Protein AF-A0A7K3DMM8-F1 (afdb_monomer_lite)

Radius of gyration: 19.08 Å; chains: 1; bounding box: 30×64×34 Å

Structure (mmCIF, N/CA/C/O backbone):
data_AF-A0A7K3DMM8-F1
#
_entry.id   AF-A0A7K3DMM8-F1
#
loop_
_atom_site.group_PDB
_atom_site.id
_atom_site.type_symbol
_atom_site.label_atom_id
_atom_site.label_alt_id
_atom_site.label_comp_id
_atom_site.label_asym_id
_atom_site.label_entity_id
_atom_site.label_seq_id
_atom_site.pdbx_PDB_ins_code
_atom_site.Cartn_x
_atom_site.Cartn_y
_atom_site.Cartn_z
_atom_site.occupancy
_atom_site.B_iso_or_equiv
_atom_site.auth_seq_id
_atom_site.auth_comp_id
_atom_site.auth_asym_id
_atom_site.auth_atom_id
_atom_site.pdbx_PDB_model_num
ATOM 1 N N . MET A 1 1 ? 19.461 -52.947 -22.654 1.00 39.97 1 MET A N 1
ATOM 2 C CA . MET A 1 1 ? 20.274 -51.923 -21.965 1.00 39.97 1 MET A CA 1
ATOM 3 C C . MET A 1 1 ? 19.750 -50.547 -22.339 1.00 39.97 1 MET A C 1
ATOM 5 O O . MET A 1 1 ? 19.898 -50.110 -23.467 1.00 39.97 1 MET A O 1
ATOM 9 N N . ASN A 1 2 ? 19.042 -49.941 -21.402 1.00 43.09 2 ASN A N 1
ATOM 10 C CA . ASN A 1 2 ? 18.269 -48.708 -21.466 1.00 43.09 2 ASN A CA 1
ATOM 11 C C . ASN A 1 2 ? 19.073 -47.588 -20.789 1.00 43.09 2 ASN A C 1
ATOM 13 O O . ASN A 1 2 ? 19.109 -47.505 -19.565 1.00 43.09 2 ASN A O 1
ATOM 17 N N . HIS A 1 3 ? 19.738 -46.741 -21.573 1.00 55.16 3 HIS A N 1
ATOM 18 C CA . HIS A 1 3 ? 20.472 -45.581 -21.061 1.00 55.16 3 HIS A CA 1
ATOM 19 C C . HIS A 1 3 ? 19.497 -44.419 -20.788 1.00 55.16 3 HIS A C 1
ATOM 21 O O . HIS A 1 3 ? 19.275 -43.532 -21.610 1.00 55.16 3 HIS A O 1
ATOM 27 N N . ASN A 1 4 ? 18.853 -44.450 -19.625 1.00 56.56 4 ASN A N 1
ATOM 28 C CA . ASN A 1 4 ? 18.059 -43.328 -19.137 1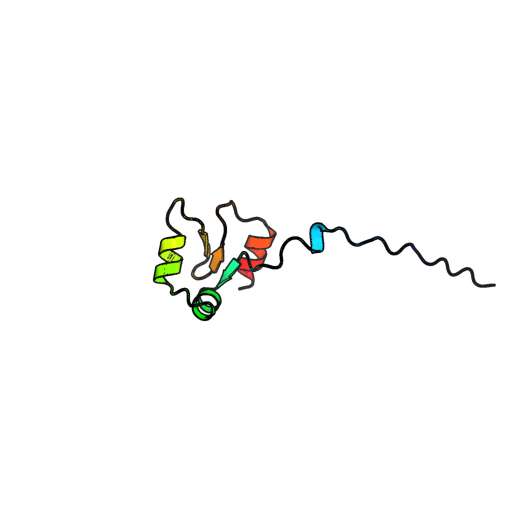.00 56.56 4 ASN A CA 1
ATOM 29 C C . ASN A 1 4 ? 19.029 -42.306 -18.529 1.00 56.56 4 ASN A C 1
ATOM 31 O O . ASN A 1 4 ? 19.502 -42.490 -17.412 1.00 56.56 4 ASN A O 1
ATOM 35 N N . THR A 1 5 ? 19.403 -41.286 -19.298 1.00 62.00 5 THR A N 1
ATOM 36 C CA . THR A 1 5 ? 20.219 -40.162 -18.826 1.00 62.00 5 THR A CA 1
ATOM 37 C C . THR A 1 5 ? 19.347 -39.275 -17.931 1.00 62.00 5 THR A C 1
ATOM 39 O O . THR A 1 5 ? 18.440 -38.629 -18.461 1.00 62.00 5 THR A O 1
ATOM 42 N N . PRO A 1 6 ? 19.566 -39.186 -16.604 1.00 55.97 6 PRO A N 1
ATOM 43 C CA . PRO A 1 6 ? 18.880 -38.182 -15.808 1.00 55.97 6 PRO A CA 1
ATOM 44 C C . PRO A 1 6 ? 19.458 -36.814 -16.177 1.00 55.97 6 PRO A C 1
ATOM 46 O O . PRO A 1 6 ? 20.618 -36.512 -15.896 1.00 55.97 6 PRO A O 1
ATOM 49 N N . ALA A 1 7 ? 18.655 -35.998 -16.861 1.00 57.44 7 ALA A N 1
ATOM 50 C CA . ALA A 1 7 ? 18.979 -34.601 -17.102 1.00 57.44 7 ALA A CA 1
ATOM 51 C C . ALA A 1 7 ? 19.284 -33.905 -15.759 1.00 57.44 7 ALA A C 1
ATOM 53 O O . ALA A 1 7 ? 18.606 -34.177 -14.762 1.00 57.44 7 ALA A O 1
ATOM 54 N N . PRO A 1 8 ? 20.296 -33.025 -15.703 1.00 52.03 8 PRO A N 1
ATOM 55 C CA . PRO A 1 8 ? 20.672 -32.355 -14.471 1.00 52.03 8 PRO A CA 1
ATOM 56 C C . PRO A 1 8 ? 19.504 -31.502 -13.971 1.00 52.03 8 PRO A C 1
ATOM 58 O O . PRO A 1 8 ? 18.963 -30.663 -14.691 1.00 52.03 8 PRO A O 1
ATOM 61 N N . LEU A 1 9 ? 19.122 -31.735 -12.716 1.00 56.78 9 LEU A N 1
ATOM 62 C CA . LEU A 1 9 ? 18.224 -30.887 -11.942 1.00 56.78 9 LEU A CA 1
ATOM 63 C C . LEU A 1 9 ? 18.887 -29.512 -11.814 1.00 56.78 9 LEU A C 1
ATOM 65 O O . LEU A 1 9 ? 19.664 -29.274 -10.890 1.00 56.78 9 LEU A O 1
ATOM 69 N N . PHE A 1 10 ? 18.647 -28.620 -12.774 1.00 57.12 10 PHE A N 1
ATOM 70 C CA . PHE A 1 10 ? 19.109 -27.243 -12.671 1.00 57.12 10 PHE A CA 1
ATOM 71 C C . PHE A 1 10 ? 18.576 -26.656 -11.353 1.00 57.12 10 PHE A C 1
ATOM 73 O O . PHE A 1 10 ? 17.361 -26.695 -11.125 1.00 57.12 10 PHE A O 1
ATOM 80 N N . PRO A 1 11 ? 19.437 -26.122 -10.467 1.00 56.38 11 PRO A N 1
ATOM 81 C CA . PRO A 1 11 ? 18.968 -25.393 -9.303 1.00 56.38 11 PRO A CA 1
ATOM 82 C C . PRO A 1 11 ? 18.154 -24.207 -9.814 1.00 56.38 11 PRO A C 1
ATOM 84 O O . PRO A 1 11 ? 18.651 -23.376 -10.579 1.00 56.38 11 PRO A O 1
ATOM 87 N N . ARG A 1 12 ? 16.874 -24.165 -9.439 1.00 63.47 12 ARG A N 1
ATOM 88 C CA . ARG A 1 12 ? 15.986 -23.056 -9.785 1.00 63.47 12 ARG A CA 1
ATOM 89 C C . ARG A 1 12 ? 16.672 -21.743 -9.398 1.00 63.47 12 ARG A C 1
ATOM 91 O O . ARG A 1 12 ? 17.222 -21.654 -8.297 1.00 63.47 12 ARG A O 1
ATOM 98 N N . PRO A 1 13 ? 16.695 -20.727 -10.275 1.00 58.97 13 PRO A N 1
ATOM 99 C CA . PRO A 1 13 ? 17.387 -19.492 -9.959 1.00 58.97 13 PRO A CA 1
ATOM 100 C C . PRO A 1 13 ? 16.741 -18.852 -8.725 1.00 58.97 13 PRO A C 1
ATOM 102 O O . PRO A 1 13 ? 15.532 -18.635 -8.689 1.00 58.97 13 PRO A O 1
ATOM 105 N N . LEU A 1 14 ? 17.576 -18.479 -7.751 1.00 53.97 14 LEU A N 1
ATOM 106 C CA . LEU A 1 14 ? 17.277 -17.771 -6.490 1.00 53.97 14 LEU A CA 1
ATOM 107 C C . LEU A 1 14 ? 16.378 -16.514 -6.611 1.00 53.97 14 LEU A C 1
ATOM 109 O O . LEU A 1 14 ? 16.006 -15.922 -5.601 1.00 53.97 14 LEU A O 1
ATOM 113 N N . ARG A 1 15 ? 15.989 -16.114 -7.827 1.00 51.09 15 ARG A N 1
ATOM 114 C CA . ARG A 1 15 ? 14.949 -15.115 -8.109 1.00 51.09 15 ARG A CA 1
ATOM 115 C C . ARG A 1 15 ? 13.559 -15.573 -7.638 1.00 51.09 15 ARG A C 1
ATOM 117 O O . ARG A 1 15 ? 12.745 -14.719 -7.307 1.00 51.09 15 ARG A O 1
ATOM 124 N N . GLU A 1 16 ? 13.316 -16.884 -7.525 1.00 53.31 16 GLU A N 1
ATOM 125 C CA . GLU A 1 16 ? 12.079 -17.449 -6.947 1.00 53.31 16 GLU A CA 1
ATOM 126 C C . GLU A 1 16 ? 11.914 -17.159 -5.441 1.00 53.31 16 GLU A C 1
ATOM 128 O O . GLU A 1 16 ? 10.795 -17.121 -4.938 1.00 53.31 16 GLU A O 1
ATOM 133 N N . LEU A 1 17 ? 13.008 -16.897 -4.717 1.00 51.22 17 LEU A N 1
ATOM 134 C CA . LEU A 1 17 ? 13.016 -16.625 -3.269 1.00 51.22 17 LEU A CA 1
ATOM 135 C C . LEU A 1 17 ? 13.062 -15.122 -2.938 1.00 51.22 17 LEU A C 1
ATOM 137 O O . LEU A 1 17 ? 13.246 -14.733 -1.783 1.00 51.22 17 LEU A O 1
ATOM 141 N N . GLY A 1 18 ? 12.878 -14.254 -3.938 1.00 53.47 18 GLY A N 1
ATOM 142 C CA . GLY A 1 18 ? 12.880 -12.795 -3.823 1.00 53.47 18 GLY A CA 1
ATOM 143 C C . GLY A 1 18 ? 11.668 -12.213 -3.084 1.00 53.47 18 GLY A C 1
ATOM 144 O O . GLY A 1 18 ? 10.957 -11.379 -3.630 1.00 53.47 18 GLY A O 1
ATOM 145 N N . ARG A 1 19 ? 11.501 -12.585 -1.811 1.00 53.84 19 ARG A N 1
ATOM 146 C CA . ARG A 1 19 ? 10.636 -11.959 -0.798 1.00 53.84 19 ARG A CA 1
ATOM 147 C C . ARG A 1 19 ? 9.137 -12.093 -1.063 1.00 53.84 19 ARG A C 1
ATOM 149 O O . ARG A 1 19 ? 8.485 -11.173 -1.551 1.00 53.84 19 ARG A O 1
ATOM 156 N N . ILE A 1 20 ? 8.598 -13.214 -0.592 1.00 51.78 20 ILE A N 1
ATOM 157 C CA . ILE A 1 20 ? 7.178 -13.437 -0.289 1.00 51.78 20 ILE A CA 1
ATOM 158 C C . ILE A 1 20 ? 6.774 -12.537 0.892 1.00 51.78 20 ILE A C 1
ATOM 160 O O . ILE A 1 20 ? 6.497 -12.991 1.990 1.00 51.78 20 ILE A O 1
ATOM 164 N N . GLN A 1 21 ? 6.806 -11.229 0.688 1.00 56.69 21 GLN A N 1
ATOM 165 C CA . GLN A 1 21 ? 5.990 -10.296 1.448 1.00 56.69 21 GLN A CA 1
ATOM 166 C C . GLN A 1 21 ? 5.042 -9.702 0.412 1.00 56.69 21 GLN A C 1
ATOM 168 O O . GLN A 1 21 ? 5.531 -9.280 -0.644 1.00 56.69 21 GLN A O 1
ATOM 173 N N . PRO A 1 22 ? 3.719 -9.680 0.642 1.00 61.12 22 PRO A N 1
ATOM 174 C CA . PRO A 1 22 ? 2.807 -8.987 -0.252 1.00 61.12 22 PRO A CA 1
ATOM 175 C C . PRO A 1 22 ? 3.220 -7.515 -0.304 1.00 61.12 22 PRO A C 1
ATOM 177 O O . PRO A 1 22 ? 2.924 -6.736 0.593 1.00 61.12 22 PRO A O 1
ATOM 180 N N . ARG A 1 23 ? 3.977 -7.135 -1.339 1.00 81.50 23 ARG A N 1
ATOM 181 C CA . ARG A 1 23 ? 4.328 -5.731 -1.593 1.00 81.50 23 ARG A CA 1
ATOM 182 C C . ARG A 1 23 ? 3.098 -4.944 -2.008 1.00 81.50 23 ARG A C 1
ATOM 184 O O . ARG A 1 23 ? 3.105 -3.729 -1.891 1.00 81.50 23 ARG A O 1
ATOM 191 N N . VAL A 1 24 ? 2.069 -5.645 -2.475 1.00 87.88 24 VAL A N 1
ATOM 192 C CA . VAL A 1 24 ? 0.759 -5.109 -2.804 1.00 87.88 24 VAL A CA 1
ATOM 193 C C . VAL A 1 24 ? -0.267 -5.737 -1.865 1.00 87.88 24 VAL A C 1
ATOM 195 O O . VAL A 1 24 ? -0.275 -6.958 -1.710 1.00 87.88 24 VAL A O 1
ATOM 198 N N . MET A 1 25 ? -1.114 -4.912 -1.254 1.00 90.38 25 MET A N 1
ATOM 199 C CA . MET A 1 25 ? -2.220 -5.344 -0.399 1.00 90.38 25 MET A CA 1
ATOM 200 C C . MET A 1 25 ? -3.505 -4.591 -0.735 1.00 90.38 25 MET A C 1
ATOM 202 O O . MET A 1 25 ? -3.477 -3.401 -1.055 1.00 90.38 25 MET A O 1
ATOM 206 N N . SER A 1 26 ? -4.643 -5.271 -0.613 1.00 91.44 26 SER A N 1
ATOM 207 C CA . SER A 1 26 ? -5.955 -4.628 -0.653 1.00 91.44 26 SER A CA 1
ATOM 208 C C . SER A 1 26 ? -6.266 -3.917 0.667 1.00 91.44 26 SER A C 1
ATOM 210 O O . SER A 1 26 ? -5.720 -4.237 1.724 1.00 91.44 26 SER A O 1
ATOM 212 N N . GLY A 1 27 ? -7.203 -2.973 0.639 1.00 91.06 27 GLY A N 1
ATOM 213 C CA . GLY A 1 27 ? -7.698 -2.293 1.834 1.00 91.06 27 GLY A CA 1
ATOM 214 C C . GLY A 1 27 ? -8.306 -3.266 2.849 1.00 91.06 27 GLY A C 1
ATOM 215 O O . GLY A 1 27 ? -8.190 -3.049 4.052 1.00 91.06 27 GLY A O 1
ATOM 216 N N . ALA A 1 28 ? -8.891 -4.375 2.382 1.00 90.19 28 ALA A N 1
ATOM 217 C CA . ALA A 1 28 ? -9.389 -5.441 3.247 1.00 90.19 28 ALA A CA 1
ATOM 218 C C . ALA A 1 28 ? -8.248 -6.192 3.953 1.00 90.19 28 ALA A C 1
ATOM 220 O O . ALA A 1 28 ? -8.338 -6.443 5.154 1.00 90.19 28 ALA A O 1
ATOM 221 N N . GLN A 1 29 ? -7.157 -6.491 3.240 1.00 90.56 29 GLN A N 1
ATOM 222 C CA . GLN A 1 29 ? -5.958 -7.096 3.831 1.00 90.56 29 GLN A CA 1
ATOM 223 C C . GLN A 1 29 ? -5.296 -6.146 4.830 1.00 90.56 29 GLN A C 1
ATOM 225 O O . GLN A 1 29 ? -4.996 -6.550 5.949 1.00 90.56 29 GLN A O 1
ATOM 230 N N . LEU A 1 30 ? -5.149 -4.866 4.481 1.00 90.75 30 LEU A N 1
ATOM 231 C CA . LEU A 1 30 ? -4.648 -3.846 5.404 1.00 90.75 30 LEU A CA 1
ATOM 232 C C . LEU A 1 30 ? -5.494 -3.769 6.675 1.00 90.75 30 LEU A C 1
ATOM 234 O O . LEU A 1 30 ? -4.944 -3.793 7.774 1.00 90.75 30 LEU A O 1
ATOM 238 N N . LYS A 1 31 ? -6.825 -3.784 6.543 1.00 90.62 31 LYS A N 1
ATOM 239 C CA . LYS A 1 31 ? -7.740 -3.810 7.687 1.00 90.62 31 LYS A CA 1
ATOM 240 C C . LYS A 1 31 ? -7.555 -5.064 8.545 1.00 90.62 31 LYS A C 1
ATOM 242 O O . LYS A 1 31 ? -7.562 -4.954 9.767 1.00 90.62 31 LYS A O 1
ATOM 247 N N . ALA A 1 32 ? -7.358 -6.233 7.933 1.00 90.00 32 ALA A N 1
ATOM 248 C CA . ALA A 1 32 ? -7.055 -7.474 8.650 1.00 90.00 32 ALA A CA 1
ATOM 249 C C . ALA A 1 32 ? -5.707 -7.407 9.396 1.00 90.00 32 ALA A C 1
ATOM 251 O O . ALA A 1 32 ? -5.564 -7.999 10.462 1.00 90.00 32 ALA A O 1
ATOM 252 N N . HIS A 1 33 ? -4.754 -6.624 8.887 1.00 88.00 33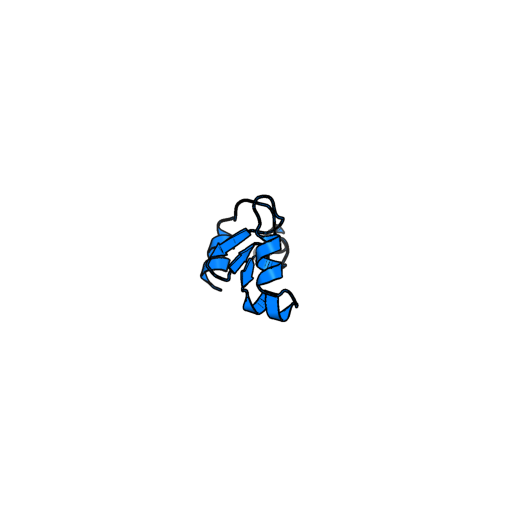 HIS A N 1
ATOM 253 C CA . HIS A 1 33 ? -3.494 -6.292 9.557 1.00 88.00 33 HIS A CA 1
ATOM 254 C C . HIS A 1 33 ? -3.605 -5.117 10.551 1.00 88.00 33 HIS A C 1
ATOM 256 O O . HIS A 1 33 ? -2.590 -4.654 11.066 1.00 88.00 33 HIS A O 1
ATOM 262 N N . GLY A 1 34 ? -4.815 -4.620 10.835 1.00 90.75 34 GLY A N 1
ATOM 263 C CA . GLY A 1 34 ? -5.054 -3.514 11.770 1.00 90.75 34 GLY A CA 1
ATOM 264 C C . GLY A 1 34 ? -4.794 -2.117 11.194 1.00 90.75 34 GLY A C 1
ATOM 265 O O . GLY A 1 34 ? -4.911 -1.123 11.908 1.00 90.75 34 GLY A O 1
ATOM 266 N N . VAL A 1 35 ? -4.478 -2.008 9.903 1.00 90.12 35 VAL A N 1
ATOM 267 C CA . VAL A 1 35 ? -4.271 -0.732 9.215 1.00 90.12 35 VAL A CA 1
ATOM 268 C C . VAL A 1 35 ? -5.601 -0.250 8.641 1.00 90.12 35 VAL A C 1
ATOM 270 O O . VAL A 1 35 ? -6.111 -0.768 7.648 1.00 90.12 35 VAL A O 1
ATOM 273 N N . GLY A 1 36 ? -6.182 0.762 9.285 1.00 90.00 36 GLY A N 1
ATOM 274 C CA . GLY A 1 36 ? -7.410 1.402 8.816 1.00 90.00 36 GLY A CA 1
ATOM 275 C C . GLY A 1 36 ? -7.213 2.223 7.530 1.00 90.00 36 GLY A C 1
ATOM 276 O O . GLY A 1 36 ? -6.089 2.606 7.196 1.00 90.00 36 GLY A O 1
ATOM 277 N N . PRO A 1 37 ? -8.306 2.569 6.824 1.00 85.88 37 PRO A N 1
ATOM 278 C CA . PRO A 1 37 ? -8.240 3.307 5.561 1.00 85.88 37 PRO A CA 1
ATOM 279 C C . PRO A 1 37 ? -7.581 4.685 5.707 1.00 85.88 37 PRO A C 1
ATOM 281 O O . PRO A 1 37 ? -6.798 5.073 4.848 1.00 85.88 37 PRO A O 1
ATOM 284 N N . ALA A 1 38 ? -7.824 5.398 6.812 1.00 89.31 38 ALA A N 1
ATOM 285 C CA . ALA A 1 38 ? -7.186 6.689 7.076 1.00 89.31 38 ALA A CA 1
ATOM 286 C C . ALA A 1 38 ? -5.661 6.564 7.253 1.00 89.31 38 ALA A C 1
ATOM 288 O O . ALA A 1 38 ? -4.909 7.346 6.681 1.00 89.31 38 ALA A O 1
ATOM 289 N N . ALA A 1 39 ? -5.196 5.539 7.978 1.00 90.25 39 ALA A N 1
ATOM 290 C CA . ALA A 1 39 ? -3.769 5.274 8.157 1.00 90.25 39 ALA A CA 1
ATOM 291 C C . ALA A 1 39 ? -3.096 4.868 6.835 1.00 90.25 39 ALA A C 1
ATOM 293 O O . ALA A 1 39 ? -1.991 5.315 6.543 1.00 90.25 39 ALA A O 1
ATOM 294 N N . ALA A 1 40 ? -3.777 4.068 6.008 1.00 89.62 40 ALA A N 1
ATOM 295 C CA . ALA A 1 40 ? -3.292 3.715 4.676 1.00 89.62 40 ALA A CA 1
ATOM 296 C C . ALA A 1 40 ? -3.167 4.948 3.760 1.00 89.62 40 ALA A C 1
ATOM 298 O O . ALA A 1 40 ? -2.175 5.080 3.048 1.00 89.62 40 ALA A O 1
ATOM 299 N N . GLN A 1 41 ? -4.139 5.866 3.802 1.00 88.19 41 GLN A N 1
ATOM 300 C CA . GLN A 1 41 ? -4.093 7.123 3.045 1.00 88.19 41 GLN A CA 1
ATOM 301 C C . GLN A 1 41 ? -2.967 8.047 3.525 1.00 88.19 41 GLN A C 1
ATOM 303 O O . GLN A 1 41 ? -2.266 8.625 2.698 1.00 88.19 41 GLN A O 1
ATOM 308 N N . GLU A 1 42 ? -2.732 8.124 4.836 1.00 89.62 42 GLU A N 1
ATOM 309 C CA . GLU A 1 42 ? -1.612 8.878 5.407 1.00 89.62 42 GLU A CA 1
ATOM 310 C C . GLU A 1 42 ? -0.259 8.335 4.918 1.00 89.62 42 GLU A C 1
ATOM 312 O O . GLU A 1 42 ? 0.606 9.099 4.493 1.00 89.62 42 GLU A O 1
ATOM 317 N N . GLN A 1 43 ? -0.104 7.007 4.869 1.00 87.75 43 GLN A N 1
ATOM 318 C CA . GLN A 1 43 ? 1.098 6.364 4.321 1.00 87.75 43 GLN A CA 1
ATOM 319 C C . GLN A 1 43 ? 1.271 6.594 2.809 1.00 87.75 43 GLN A C 1
ATOM 321 O O . GLN A 1 43 ? 2.395 6.548 2.308 1.00 87.75 43 GLN A O 1
ATOM 326 N N . CYS A 1 44 ? 0.174 6.842 2.082 1.00 88.81 44 CYS A N 1
ATOM 327 C CA . CYS A 1 44 ? 0.161 7.088 0.635 1.00 88.81 44 CYS A CA 1
ATOM 328 C C . CYS A 1 44 ? 0.355 8.556 0.242 1.00 88.81 44 CYS A C 1
ATOM 330 O O . CYS A 1 44 ? 0.245 8.892 -0.942 1.00 88.81 44 CYS A O 1
ATOM 332 N N . ARG A 1 45 ? 0.620 9.442 1.208 1.00 85.69 45 ARG A N 1
ATOM 333 C CA . ARG A 1 45 ? 0.891 10.855 0.936 1.00 85.69 45 ARG A CA 1
ATOM 334 C C . ARG A 1 45 ? 2.056 11.039 -0.048 1.00 85.69 45 ARG A C 1
ATOM 336 O O . ARG A 1 4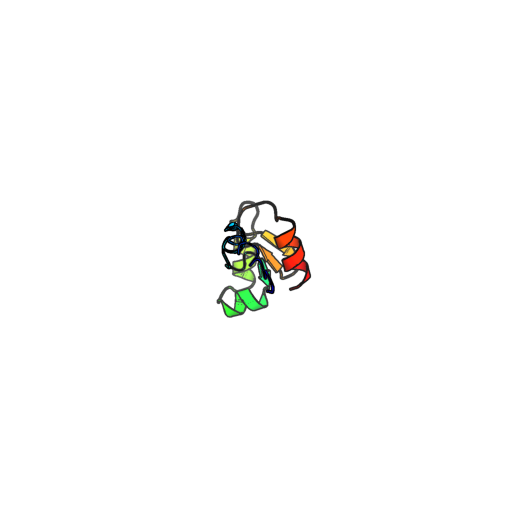5 ? 2.914 10.164 -0.159 1.00 85.69 45 ARG A O 1
ATOM 343 N N . PRO A 1 46 ? 2.127 12.174 -0.769 1.00 78.25 46 PRO A N 1
ATOM 344 C CA . PRO A 1 46 ? 3.252 12.471 -1.653 1.00 78.25 46 PRO A CA 1
ATOM 345 C C . PRO A 1 46 ? 4.591 12.369 -0.904 1.00 78.25 46 PRO A C 1
ATOM 347 O O . PRO A 1 46 ? 4.798 13.062 0.086 1.00 78.25 46 PRO A O 1
ATOM 350 N N . GLY A 1 47 ? 5.485 11.487 -1.361 1.00 76.88 47 GLY A N 1
ATOM 351 C CA . GLY A 1 47 ? 6.764 11.204 -0.687 1.00 76.88 47 GLY A CA 1
ATOM 352 C C . GLY A 1 47 ? 6.679 10.203 0.473 1.00 76.88 47 GLY A C 1
ATOM 353 O O . GLY A 1 47 ? 7.694 9.912 1.100 1.00 76.88 47 GLY A O 1
ATOM 354 N N . GLY A 1 48 ? 5.491 9.662 0.743 1.00 83.06 48 GLY A N 1
ATOM 355 C CA . GLY A 1 48 ? 5.257 8.619 1.728 1.00 83.06 48 GLY A CA 1
ATOM 356 C C . GLY A 1 48 ? 5.859 7.269 1.324 1.00 83.06 48 GLY A C 1
ATOM 357 O O . GLY A 1 48 ? 6.214 7.045 0.160 1.00 83.06 48 GLY A O 1
ATOM 358 N N . PRO A 1 49 ? 5.986 6.347 2.291 1.00 86.56 49 PRO A N 1
ATOM 359 C CA . PRO A 1 49 ? 6.570 5.036 2.051 1.00 86.56 49 PRO A CA 1
ATOM 360 C C . PRO A 1 49 ? 5.684 4.155 1.169 1.00 86.56 49 PRO A C 1
ATOM 362 O O . PRO A 1 49 ? 6.180 3.158 0.650 1.00 86.56 49 PRO A O 1
ATOM 365 N N . TRP A 1 50 ? 4.391 4.469 1.029 1.00 90.44 50 TRP A N 1
ATOM 366 C CA . TRP A 1 50 ? 3.425 3.670 0.280 1.00 90.44 50 TRP A CA 1
ATOM 367 C C . TRP A 1 50 ? 2.841 4.452 -0.894 1.00 90.44 50 TRP A C 1
ATOM 369 O O . TRP A 1 50 ? 2.914 5.678 -0.971 1.00 90.44 50 TRP A O 1
ATOM 379 N N . ARG A 1 51 ? 2.235 3.727 -1.833 1.00 88.62 51 ARG A N 1
ATOM 380 C CA . ARG A 1 51 ? 1.562 4.315 -2.992 1.00 88.62 51 ARG A CA 1
ATOM 381 C C . ARG A 1 51 ? 0.265 3.587 -3.287 1.00 88.62 51 ARG A C 1
ATOM 383 O O . ARG A 1 51 ? 0.228 2.362 -3.316 1.00 88.62 51 ARG A O 1
ATOM 390 N N . GLN A 1 52 ? -0.783 4.334 -3.599 1.00 90.00 52 GLN A N 1
ATOM 391 C CA . GLN A 1 52 ? -2.026 3.753 -4.086 1.00 90.00 52 GLN A CA 1
ATOM 392 C C . GLN A 1 52 ? -1.918 3.445 -5.590 1.00 90.00 52 GLN A C 1
ATOM 394 O O . GLN A 1 52 ? -1.606 4.335 -6.381 1.00 90.00 52 GLN A O 1
ATOM 399 N N . LEU A 1 53 ? -2.140 2.183 -5.976 1.00 87.50 53 LEU A N 1
ATOM 400 C CA . LEU A 1 53 ? -2.104 1.739 -7.379 1.00 87.50 53 LEU A CA 1
ATOM 401 C C . LEU A 1 53 ? -3.489 1.772 -8.025 1.00 87.50 53 LEU A C 1
ATOM 403 O O . LEU A 1 53 ? -3.620 2.1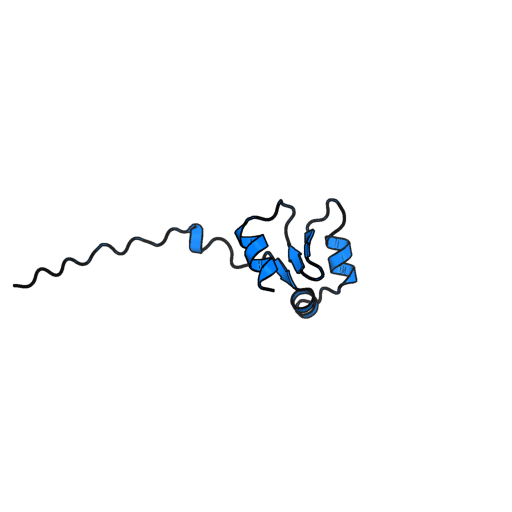86 -9.172 1.00 87.50 53 LEU A O 1
ATOM 407 N N . LEU A 1 54 ? -4.505 1.347 -7.273 1.00 87.31 54 LEU A N 1
ATOM 408 C CA . LEU A 1 54 ? -5.916 1.337 -7.657 1.00 87.31 54 LEU A CA 1
ATOM 409 C C . LEU A 1 54 ? -6.763 1.768 -6.446 1.00 87.31 54 LEU A C 1
ATOM 411 O O . LEU A 1 54 ? -6.263 1.777 -5.313 1.00 87.31 54 LEU A O 1
ATOM 415 N N . PRO A 1 55 ? -8.042 2.132 -6.624 1.00 89.00 55 PRO A N 1
ATOM 416 C CA . PRO A 1 55 ? -8.967 2.325 -5.509 1.00 89.00 55 PRO A CA 1
ATOM 417 C C . PRO A 1 55 ? -8.958 1.113 -4.563 1.00 89.00 55 PRO A C 1
ATOM 419 O O . PRO A 1 55 ? -9.362 0.022 -4.943 1.00 89.00 55 PRO A O 1
ATOM 422 N N . GLY A 1 56 ? -8.452 1.290 -3.339 1.00 89.56 56 GLY A N 1
ATOM 423 C CA . GLY A 1 56 ? -8.371 0.210 -2.352 1.00 89.56 56 GLY A CA 1
ATOM 424 C C . GLY A 1 56 ? -7.215 -0.783 -2.527 1.00 89.56 56 GLY A C 1
ATOM 425 O O . GLY A 1 56 ? -7.194 -1.764 -1.792 1.00 89.56 56 GLY A O 1
ATOM 426 N N . VAL A 1 57 ? -6.249 -0.546 -3.422 1.00 92.62 57 VAL A N 1
ATOM 427 C CA . VAL A 1 57 ? -5.050 -1.392 -3.576 1.00 92.62 57 VAL A CA 1
ATOM 428 C C . VAL A 1 57 ? -3.782 -0.562 -3.399 1.00 92.62 57 VAL A C 1
ATOM 430 O O . VAL A 1 57 ? -3.588 0.468 -4.053 1.00 92.62 57 VAL A O 1
ATOM 433 N N . PHE A 1 58 ? -2.899 -1.034 -2.524 1.00 91.50 58 PHE A N 1
ATOM 434 C CA . PHE A 1 58 ? -1.773 -0.275 -1.994 1.00 91.50 58 PHE A CA 1
ATOM 435 C C . PHE A 1 58 ? -0.454 -1.016 -2.178 1.00 91.50 58 PHE A C 1
ATOM 437 O O . PHE A 1 58 ? -0.360 -2.207 -1.898 1.00 91.50 58 PHE A O 1
ATOM 444 N N . LEU A 1 59 ? 0.569 -0.288 -2.615 1.00 90.75 59 LEU A N 1
ATOM 445 C CA . LEU A 1 59 ? 1.957 -0.718 -2.704 1.00 90.75 59 LEU A CA 1
ATOM 446 C C . LEU A 1 59 ? 2.704 -0.274 -1.443 1.00 90.75 59 LEU A C 1
ATOM 448 O O . LEU A 1 59 ? 2.766 0.919 -1.154 1.00 90.75 59 LEU A O 1
ATOM 452 N N . LEU A 1 60 ? 3.297 -1.217 -0.719 1.00 90.12 60 LEU A N 1
ATOM 453 C CA . LEU A 1 60 ? 3.932 -1.009 0.585 1.00 90.12 60 LEU A CA 1
ATOM 454 C C . LEU A 1 60 ? 5.422 -0.636 0.487 1.00 90.12 60 LEU A C 1
ATOM 456 O O . LEU A 1 60 ? 6.200 -0.965 1.384 1.00 90.12 60 LEU A O 1
ATOM 460 N N . HIS A 1 61 ? 5.855 -0.009 -0.612 1.00 85.12 61 HIS A N 1
ATOM 461 C CA . HIS A 1 61 ? 7.238 0.453 -0.757 1.00 85.12 61 HIS A CA 1
ATOM 462 C C . HIS A 1 61 ? 7.374 1.750 -1.570 1.00 85.12 61 HIS A C 1
ATOM 464 O O . HIS A 1 61 ? 6.573 1.999 -2.481 1.00 85.12 61 HIS A O 1
ATOM 470 N N . PRO A 1 62 ? 8.40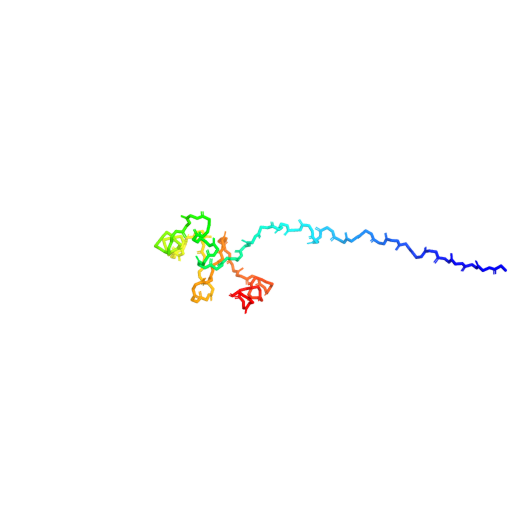7 2.565 -1.265 1.00 75.25 62 PRO A N 1
ATOM 471 C CA . PRO A 1 62 ? 8.679 3.803 -1.972 1.00 75.25 62 PRO A CA 1
ATOM 472 C C . PRO A 1 62 ? 9.429 3.480 -3.268 1.00 75.25 62 PRO A C 1
ATOM 474 O O . PRO A 1 62 ? 10.656 3.428 -3.311 1.00 75.25 62 PRO A O 1
ATOM 477 N N . GLY A 1 63 ? 8.688 3.230 -4.343 1.00 82.00 63 GLY A N 1
ATOM 478 C CA . GLY A 1 63 ? 9.280 2.952 -5.645 1.00 82.00 63 GLY A CA 1
ATOM 479 C C . GLY A 1 63 ? 8.261 2.931 -6.781 1.00 82.00 63 GLY A C 1
ATOM 480 O O . GLY A 1 63 ? 7.054 2.818 -6.539 1.00 82.00 63 GLY A O 1
ATOM 481 N N . PRO A 1 64 ? 8.717 3.068 -8.039 1.00 81.00 64 PRO A N 1
ATOM 482 C CA . PRO A 1 64 ? 7.861 2.811 -9.185 1.00 81.00 64 PRO A CA 1
ATOM 483 C C . PRO A 1 64 ? 7.408 1.340 -9.159 1.00 81.00 64 PRO A C 1
ATOM 485 O O . PRO A 1 64 ? 8.241 0.453 -8.961 1.00 81.00 64 PRO A O 1
ATOM 488 N N . PRO A 1 65 ? 6.109 1.059 -9.360 1.00 83.31 65 PRO A N 1
ATOM 489 C CA . PRO A 1 65 ? 5.607 -0.307 -9.349 1.00 83.31 65 PRO A CA 1
ATOM 490 C C . PRO A 1 65 ? 6.145 -1.082 -10.551 1.00 83.31 65 PRO A C 1
ATOM 492 O O . PRO A 1 65 ? 5.987 -0.654 -11.703 1.00 83.31 65 PRO A O 1
ATOM 495 N N . SER A 1 66 ? 6.739 -2.236 -10.270 1.00 85.50 66 SER A N 1
ATOM 496 C CA . SER A 1 66 ? 7.175 -3.206 -11.275 1.00 85.50 66 SER A CA 1
ATOM 497 C C . SER A 1 66 ? 5.985 -3.831 -12.016 1.00 85.50 66 SER A C 1
ATOM 499 O O . SER A 1 66 ? 4.843 -3.774 -11.552 1.00 85.50 66 SER A O 1
ATOM 501 N N . GLY A 1 67 ? 6.245 -4.445 -13.177 1.00 82.12 67 GLY A N 1
ATOM 502 C CA . GLY A 1 67 ? 5.214 -5.133 -13.965 1.00 82.12 67 GLY A CA 1
ATOM 503 C C . GLY A 1 67 ? 4.457 -6.186 -13.150 1.00 82.12 67 GLY A C 1
ATOM 504 O O . GLY A 1 67 ? 3.229 -6.180 -13.136 1.00 82.12 67 GLY A O 1
ATOM 505 N N . ASP A 1 68 ? 5.173 -7.013 -12.385 1.00 84.00 68 ASP A N 1
ATOM 506 C CA . ASP A 1 68 ? 4.577 -8.028 -11.510 1.00 84.00 68 ASP A CA 1
ATOM 507 C C . ASP A 1 68 ? 3.705 -7.444 -10.391 1.00 84.00 68 ASP A C 1
ATOM 509 O O . ASP A 1 68 ? 2.713 -8.046 -9.985 1.00 84.00 68 ASP A O 1
ATOM 513 N N . GLU A 1 69 ? 4.068 -6.281 -9.850 1.00 86.31 69 GLU A N 1
ATOM 514 C CA . GLU A 1 69 ? 3.273 -5.607 -8.818 1.00 86.31 69 GLU A CA 1
ATOM 515 C C . GLU A 1 69 ? 1.996 -5.012 -9.397 1.00 86.31 69 GLU A C 1
ATOM 517 O O . GLU A 1 69 ? 0.940 -5.131 -8.782 1.00 86.3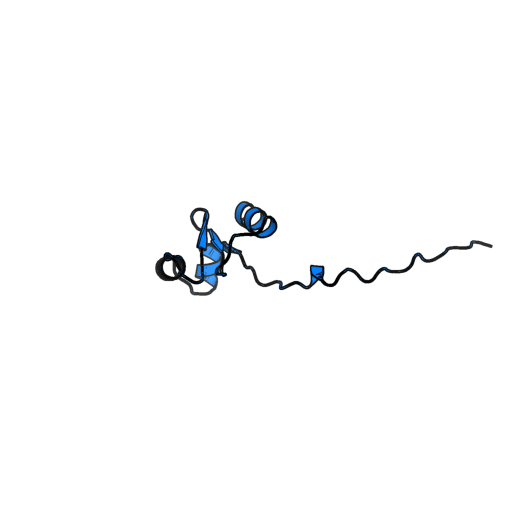1 69 GLU A O 1
ATOM 522 N N . ARG A 1 70 ? 2.064 -4.440 -10.602 1.00 85.38 70 ARG A N 1
ATOM 523 C CA . ARG A 1 70 ? 0.871 -3.986 -11.328 1.00 85.38 70 ARG A CA 1
ATOM 524 C C . ARG A 1 70 ? -0.052 -5.153 -11.661 1.00 85.38 70 ARG A C 1
ATOM 526 O O . ARG A 1 70 ? -1.256 -5.034 -11.467 1.00 85.38 70 ARG A O 1
ATOM 533 N N . LEU A 1 71 ? 0.509 -6.278 -12.108 1.00 87.25 71 LEU A N 1
ATOM 534 C CA . LEU A 1 71 ? -0.257 -7.490 -12.386 1.00 87.25 71 LEU A CA 1
ATOM 535 C C . LEU A 1 71 ? -0.939 -8.010 -11.118 1.00 87.25 71 LEU A C 1
ATOM 537 O O . LEU A 1 71 ? -2.140 -8.244 -11.131 1.00 87.25 71 LEU A O 1
ATOM 541 N N . ARG A 1 72 ? -0.208 -8.129 -10.003 1.00 85.94 72 ARG A N 1
ATOM 542 C CA . ARG A 1 72 ? -0.800 -8.525 -8.716 1.00 85.94 72 ARG A CA 1
ATOM 543 C C . ARG A 1 72 ? -1.879 -7.559 -8.247 1.00 85.94 72 ARG A C 1
ATOM 545 O O . ARG A 1 72 ? -2.905 -8.016 -7.766 1.00 85.94 72 ARG A O 1
ATOM 552 N N . ALA A 1 73 ? -1.670 -6.253 -8.405 1.00 87.69 73 ALA A N 1
ATOM 553 C CA . ALA A 1 73 ? -2.674 -5.254 -8.059 1.00 87.69 73 ALA A CA 1
ATOM 554 C C . ALA A 1 73 ? -3.966 -5.417 -8.867 1.00 87.69 73 ALA A C 1
ATOM 556 O O . ALA A 1 73 ? -5.034 -5.186 -8.323 1.00 87.69 73 ALA A O 1
ATOM 557 N N . ALA A 1 74 ? -3.873 -5.834 -10.133 1.00 86.62 74 ALA A N 1
ATOM 558 C CA . ALA A 1 74 ? -5.034 -6.084 -10.985 1.00 86.62 74 ALA A CA 1
ATOM 559 C C . ALA A 1 74 ? -5.792 -7.383 -10.645 1.00 86.62 74 ALA A C 1
ATOM 561 O O . ALA A 1 74 ? -6.903 -7.576 -11.129 1.00 86.62 74 ALA A O 1
ATOM 562 N N . LEU A 1 75 ? -5.191 -8.278 -9.856 1.00 86.69 75 LEU A N 1
ATOM 563 C CA . LEU A 1 75 ? -5.788 -9.550 -9.433 1.00 86.69 75 LEU A CA 1
ATOM 564 C C . LEU A 1 75 ? -6.395 -9.494 -8.018 1.00 86.69 75 LEU A C 1
ATOM 566 O O . LEU A 1 75 ? -6.958 -10.494 -7.574 1.00 86.69 75 LEU A O 1
ATOM 570 N N . LEU A 1 76 ? -6.232 -8.373 -7.307 1.00 82.31 76 LEU A N 1
ATOM 571 C CA . LEU A 1 76 ? -6.786 -8.113 -5.972 1.00 82.31 76 LEU A CA 1
ATOM 572 C C . LEU A 1 76 ? -8.080 -7.304 -6.068 1.00 82.31 76 LEU A C 1
ATOM 574 O O . LEU A 1 76 ? -8.957 -7.549 -5.210 1.00 82.31 76 LEU A O 1
#

Foldseek 3Di:
DDPPDPDDPPDDPCVVVVDPDLQKDFQVVCVVVVRHPVNQVVQCPVVHQKHDPDVRMIGRGDDDDDPVNNVVSVVD

pLDDT: mean 77.74, std 15.38, range [39.97, 92.62]

Secondary structure (DSSP, 8-state):
---------PPPPGGGGS--S-SEEEHHHHHHTT--HHHHHHHTSTT-S-EEEETTEEE-SSSPPPHHHHHHHHT-

Sequence (76 aa):
MNHNTPAPLFPRPLRELGRIQPRVMSGAQLKAHGVGPAAAQEQCRPGGPWRQLLPGVFLLHPGPPSGDERLRAALL